Protein AF-A0A7Y5R9Z8-F1 (afdb_monomer_lite)

Secondary structure (DSSP, 8-state):
-HHHHHHHHHHHHHHHTTT-HHHHHHHHHH-HHHHHHHHHH---SSHHHHHHH-S-HHHHHHHHHHHHHHHHHHHHHSSTTSSTTSSS--

Foldseek 3Di:
DVVVVVVVQLVVLCVVVVNPNLLSLLCVPVNNVLSVVLVPVDDDPDSVSSLVPRPDPVSSVRSVVVVVVVVVCCVVPVVVVPPPPPPPDD

Sequence (90 aa):
TSLRLGTIYLRQTIDRFGGQVEYALAAYNAGDTPVRQWMSTNDYRDMAEFVESIPYTETREYVQAILRNREMYRAIYGTGQRTSSVSAAK

Structure (mmCIF, N/CA/C/O backbone):
data_AF-A0A7Y5R9Z8-F1
#
_entry.id   AF-A0A7Y5R9Z8-F1
#
loop_
_atom_site.group_PDB
_atom_site.id
_atom_site.type_symbol
_atom_site.label_atom_id
_atom_site.label_alt_id
_atom_site.label_comp_id
_atom_site.label_asym_id
_atom_site.label_entity_id
_atom_site.label_seq_id
_atom_site.pdbx_PDB_ins_code
_atom_site.Cartn_x
_atom_site.Cartn_y
_atom_site.Cartn_z
_atom_site.occupancy
_atom_site.B_iso_or_equiv
_atom_site.auth_seq_id
_atom_site.auth_comp_id
_atom_site.auth_asym_id
_atom_site.auth_atom_id
_atom_site.pdbx_PDB_model_num
ATOM 1 N N . THR A 1 1 ? -11.833 18.061 4.811 1.00 73.00 1 THR A N 1
ATOM 2 C CA . THR A 1 1 ? -11.972 17.668 3.389 1.00 73.00 1 THR A CA 1
ATOM 3 C C . THR A 1 1 ? -10.989 16.581 2.975 1.00 73.00 1 THR A C 1
ATOM 5 O O . THR A 1 1 ? -11.444 15.574 2.448 1.00 73.00 1 THR A O 1
ATOM 8 N N . SER A 1 2 ? -9.689 16.702 3.281 1.00 89.31 2 SER A N 1
ATOM 9 C CA . SER A 1 2 ? -8.651 15.735 2.868 1.00 89.31 2 SER A CA 1
ATOM 10 C C . SER A 1 2 ? -8.878 14.299 3.359 1.00 89.31 2 SER A C 1
ATOM 12 O O . SER A 1 2 ? -8.767 13.373 2.566 1.00 89.31 2 SER A O 1
ATOM 14 N N . LEU A 1 3 ? -9.291 14.103 4.621 1.00 90.31 3 LEU A N 1
ATOM 15 C CA . LEU A 1 3 ? -9.562 12.762 5.163 1.00 90.31 3 LEU A CA 1
ATOM 16 C C . LEU A 1 3 ? -10.687 12.040 4.407 1.00 90.31 3 LEU A C 1
ATOM 18 O O . LEU A 1 3 ? -10.538 10.879 4.053 1.00 90.31 3 LEU A O 1
ATOM 22 N N . ARG A 1 4 ? -11.796 12.735 4.116 1.00 93.00 4 ARG A N 1
ATOM 23 C CA . ARG A 1 4 ? -12.944 12.156 3.400 1.00 93.00 4 ARG A CA 1
ATOM 24 C C . ARG A 1 4 ? -12.584 11.759 1.970 1.00 93.00 4 ARG A C 1
ATOM 26 O O . ARG A 1 4 ? -13.004 10.710 1.506 1.00 93.00 4 ARG A O 1
ATOM 33 N N . LEU A 1 5 ? -11.831 12.601 1.265 1.00 93.75 5 LEU A N 1
ATOM 34 C CA . LEU A 1 5 ? -11.379 12.275 -0.089 1.00 93.75 5 LEU A CA 1
ATOM 35 C C . LEU A 1 5 ? -10.378 11.116 -0.071 1.00 93.75 5 LEU A C 1
ATOM 37 O O . LEU A 1 5 ? -10.507 10.200 -0.875 1.00 93.75 5 LEU A O 1
ATOM 41 N N . GLY A 1 6 ? -9.453 11.110 0.893 1.00 90.12 6 GLY A N 1
ATOM 42 C CA . GLY A 1 6 ? -8.501 10.018 1.081 1.00 90.12 6 GLY A CA 1
ATOM 43 C C . GLY A 1 6 ? -9.184 8.679 1.366 1.00 90.12 6 GLY A C 1
ATOM 44 O O . GLY A 1 6 ? -8.829 7.677 0.755 1.00 90.12 6 GLY A O 1
ATOM 45 N N . THR A 1 7 ? -10.208 8.645 2.225 1.00 93.06 7 THR A N 1
ATOM 46 C CA . THR A 1 7 ? -10.940 7.401 2.517 1.00 93.06 7 THR A CA 1
ATOM 47 C C . THR A 1 7 ? -11.782 6.919 1.340 1.00 93.06 7 THR A C 1
ATOM 49 O O . THR A 1 7 ? -11.869 5.712 1.121 1.00 93.06 7 THR A O 1
ATOM 52 N N . ILE A 1 8 ? -12.368 7.833 0.558 1.00 95.00 8 ILE A N 1
ATOM 53 C CA . ILE A 1 8 ? -13.068 7.486 -0.687 1.00 95.00 8 ILE A CA 1
ATOM 54 C C . ILE A 1 8 ? -12.089 6.867 -1.683 1.00 95.00 8 ILE A C 1
ATOM 56 O O . ILE A 1 8 ? -12.362 5.792 -2.210 1.00 95.00 8 ILE A O 1
ATOM 60 N N . TYR A 1 9 ? -10.945 7.514 -1.910 1.00 93.50 9 TYR A N 1
ATOM 61 C CA . TYR A 1 9 ? -9.949 7.011 -2.847 1.00 93.50 9 TYR A CA 1
ATOM 62 C C . TYR A 1 9 ? -9.395 5.654 -2.397 1.00 93.50 9 TYR A C 1
ATOM 64 O O . TYR A 1 9 ? -9.373 4.713 -3.181 1.00 93.50 9 TYR A O 1
ATOM 72 N N . LEU A 1 10 ? -9.067 5.500 -1.110 1.00 93.25 10 LEU A N 1
ATOM 73 C CA . LEU A 1 10 ? -8.632 4.221 -0.548 1.00 93.25 10 LEU A CA 1
ATOM 74 C C . LEU A 1 10 ? -9.672 3.111 -0.759 1.00 93.25 10 LEU A C 1
ATOM 76 O O . LEU A 1 10 ? -9.310 2.013 -1.175 1.00 93.25 10 LEU A O 1
ATOM 80 N N . ARG A 1 11 ? -10.960 3.389 -0.507 1.00 96.06 11 ARG A N 1
ATOM 81 C CA . ARG A 1 11 ? -12.045 2.427 -0.757 1.00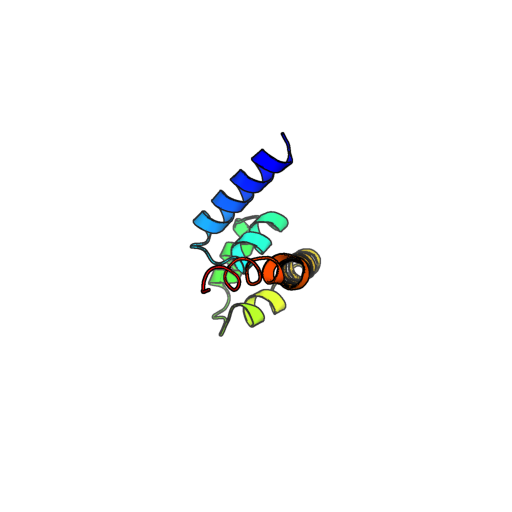 96.06 11 ARG A CA 1
ATOM 82 C C . ARG A 1 11 ? -12.084 2.013 -2.227 1.00 96.06 11 ARG A C 1
ATOM 84 O O . ARG A 1 11 ? -12.087 0.823 -2.508 1.00 96.06 11 ARG A O 1
ATOM 91 N N . GLN A 1 12 ? -12.060 2.980 -3.142 1.00 96.69 12 GLN A N 1
ATOM 92 C CA . GLN A 1 12 ? -12.075 2.712 -4.581 1.00 96.69 12 GLN A CA 1
ATOM 93 C C . GLN A 1 12 ? -10.878 1.866 -5.023 1.00 96.69 12 GLN A C 1
ATOM 95 O O . GLN A 1 12 ? -11.031 0.978 -5.858 1.00 96.69 12 GLN A O 1
ATOM 100 N N . THR A 1 13 ? -9.693 2.117 -4.464 1.00 95.75 13 THR A N 1
ATOM 101 C CA . THR A 1 13 ? -8.495 1.323 -4.755 1.00 95.75 13 THR A CA 1
ATOM 102 C C . THR A 1 13 ? -8.635 -0.101 -4.217 1.00 95.75 13 THR A C 1
ATOM 104 O O . THR A 1 13 ? -8.347 -1.046 -4.943 1.00 95.75 13 THR A O 1
ATOM 107 N N . ILE A 1 14 ? -9.150 -0.290 -2.999 1.00 97.50 14 ILE A N 1
ATOM 108 C CA . ILE A 1 14 ? -9.433 -1.630 -2.453 1.00 97.50 14 ILE A CA 1
ATOM 109 C C . ILE A 1 14 ? -10.404 -2.398 -3.356 1.00 97.50 14 ILE A C 1
ATOM 111 O O . ILE A 1 14 ? -10.140 -3.550 -3.701 1.00 97.50 14 ILE A O 1
ATOM 115 N N . ASP A 1 15 ? -11.489 -1.754 -3.784 1.00 97.50 15 ASP A N 1
ATOM 116 C CA . ASP A 1 15 ? -12.491 -2.377 -4.650 1.00 97.50 15 ASP A CA 1
ATOM 117 C C . ASP A 1 15 ? -11.888 -2.744 -6.021 1.00 97.50 15 ASP A C 1
ATOM 119 O O . ASP A 1 15 ? -12.124 -3.835 -6.542 1.00 97.50 15 ASP A O 1
ATOM 123 N N . ARG A 1 16 ? -11.024 -1.882 -6.579 1.00 96.56 16 ARG A N 1
ATOM 124 C CA . ARG A 1 16 ? -10.316 -2.115 -7.852 1.00 96.56 16 ARG A CA 1
ATOM 125 C C . ARG A 1 16 ? -9.409 -3.348 -7.825 1.00 96.56 16 ARG A C 1
ATOM 127 O O . ARG A 1 16 ? -9.235 -3.992 -8.860 1.00 96.56 16 ARG A O 1
ATOM 134 N N . PHE A 1 17 ? -8.833 -3.659 -6.668 1.00 96.81 17 PHE A N 1
ATOM 135 C CA . PHE A 1 17 ? -7.977 -4.828 -6.453 1.00 96.81 17 PHE A CA 1
ATOM 136 C C . PHE A 1 17 ? -8.730 -6.003 -5.804 1.00 96.81 17 PHE A C 1
ATOM 138 O O . PHE A 1 17 ? -8.121 -6.888 -5.207 1.00 96.81 17 PHE A O 1
ATOM 145 N N . GLY A 1 18 ? -10.063 -6.040 -5.929 1.00 96.31 18 GLY A N 1
ATOM 146 C CA . GLY A 1 18 ? -10.879 -7.188 -5.522 1.00 96.31 18 GLY A CA 1
ATOM 147 C C . GLY A 1 18 ? -10.904 -7.432 -4.013 1.00 96.31 18 GLY A C 1
ATOM 148 O O . GLY A 1 18 ? -11.076 -8.565 -3.576 1.00 96.31 18 GLY A O 1
ATOM 149 N N . GLY A 1 19 ? -10.694 -6.388 -3.208 1.00 96.31 19 GLY A N 1
ATOM 150 C CA . GLY A 1 19 ? -10.654 -6.487 -1.750 1.00 96.31 19 GLY A CA 1
ATOM 151 C C . GLY A 1 19 ? -9.303 -6.915 -1.171 1.00 96.31 19 GLY A C 1
ATOM 152 O O . GLY A 1 19 ? -9.163 -6.925 0.052 1.00 96.31 19 GLY A O 1
ATOM 153 N N . GLN A 1 20 ? -8.305 -7.216 -2.009 1.00 96.62 20 GLN A N 1
ATOM 154 C CA . GLN A 1 20 ? -6.950 -7.542 -1.560 1.00 96.62 20 GLN A CA 1
ATOM 155 C C . GLN A 1 20 ? -6.224 -6.264 -1.131 1.00 96.62 20 GLN A C 1
ATOM 157 O O . GLN A 1 20 ? -5.819 -5.434 -1.951 1.00 96.62 20 GLN A O 1
ATOM 162 N N . VAL A 1 21 ? -6.102 -6.079 0.183 1.00 97.31 21 VAL A N 1
ATOM 163 C CA . VAL A 1 21 ? -5.631 -4.824 0.780 1.00 97.31 21 VAL A CA 1
ATOM 164 C C . VAL A 1 21 ? -4.159 -4.577 0.458 1.00 97.31 21 VAL A C 1
ATOM 166 O O . VAL A 1 21 ? -3.773 -3.436 0.235 1.00 97.31 21 VAL A O 1
ATOM 169 N N . GLU A 1 22 ? -3.343 -5.619 0.374 1.00 98.19 22 GLU A N 1
ATOM 170 C CA . GLU A 1 22 ? -1.912 -5.551 0.086 1.00 98.19 22 GLU A CA 1
ATOM 171 C C . GLU A 1 22 ? -1.653 -4.971 -1.309 1.00 98.19 22 GLU A C 1
ATOM 173 O O . GLU A 1 22 ? -0.888 -4.015 -1.448 1.00 98.19 22 GLU A O 1
ATOM 178 N N . TYR A 1 23 ? -2.365 -5.467 -2.328 1.00 98.12 23 TYR A N 1
ATOM 179 C CA . TYR A 1 23 ? -2.313 -4.902 -3.678 1.00 98.12 23 TYR A CA 1
ATOM 180 C C . TYR A 1 23 ? -2.817 -3.461 -3.711 1.00 98.12 23 TYR A C 1
ATOM 182 O O . TYR A 1 23 ? -2.201 -2.602 -4.341 1.00 98.12 23 TYR A O 1
ATOM 190 N N . ALA A 1 24 ? -3.906 -3.171 -2.998 1.00 98.25 24 ALA A N 1
ATOM 191 C CA . ALA A 1 24 ? -4.470 -1.831 -2.949 1.00 98.25 24 ALA A CA 1
ATOM 192 C C . ALA A 1 24 ? -3.520 -0.813 -2.297 1.00 98.25 24 ALA A C 1
ATOM 194 O O . ALA A 1 24 ? -3.368 0.295 -2.808 1.00 98.25 24 ALA A O 1
ATOM 195 N N . LEU A 1 25 ? -2.858 -1.175 -1.195 1.00 98.19 25 LEU A N 1
ATOM 196 C CA . LEU A 1 25 ? -1.873 -0.322 -0.527 1.00 98.19 25 LEU A CA 1
ATOM 197 C C . LEU A 1 25 ? -0.631 -0.118 -1.396 1.00 98.19 25 LEU A C 1
ATOM 199 O O . LEU A 1 25 ? -0.151 1.010 -1.509 1.00 98.19 25 LEU A O 1
ATOM 203 N N . ALA A 1 26 ? -0.151 -1.179 -2.050 1.00 98.38 26 ALA A N 1
ATOM 204 C CA . ALA A 1 26 ? 0.951 -1.074 -2.998 1.00 98.38 26 ALA A CA 1
ATOM 205 C C . ALA A 1 26 ? 0.592 -0.116 -4.145 1.00 98.38 26 ALA A C 1
ATOM 207 O O . ALA A 1 26 ? 1.381 0.761 -4.477 1.00 98.38 26 ALA A O 1
ATOM 208 N N . ALA A 1 27 ? -0.623 -0.212 -4.695 1.00 98.12 27 ALA A N 1
ATOM 209 C CA . ALA A 1 27 ? -1.070 0.630 -5.804 1.00 98.12 27 ALA A CA 1
ATOM 210 C C . ALA A 1 27 ? -1.353 2.072 -5.374 1.00 98.12 27 ALA A C 1
ATOM 212 O O . ALA A 1 27 ? -1.148 3.003 -6.149 1.00 98.12 27 ALA A O 1
ATOM 213 N N . TYR A 1 28 ? -1.776 2.281 -4.127 1.00 96.00 28 TYR A N 1
ATOM 214 C CA . TYR A 1 28 ? -1.924 3.617 -3.561 1.00 96.00 28 TYR A CA 1
ATOM 215 C C . TYR A 1 28 ? -0.583 4.370 -3.530 1.00 96.00 28 TYR A C 1
ATOM 217 O O . TYR A 1 28 ? -0.565 5.578 -3.757 1.00 96.00 28 TYR A O 1
ATOM 225 N N . ASN A 1 29 ? 0.528 3.671 -3.264 1.00 97.62 29 ASN A N 1
ATOM 226 C CA . ASN A 1 29 ? 1.866 4.264 -3.184 1.00 97.62 29 ASN A CA 1
ATOM 227 C C . ASN A 1 29 ? 2.625 4.256 -4.526 1.00 97.62 29 ASN A C 1
ATOM 229 O O . ASN A 1 29 ? 3.148 5.291 -4.923 1.00 97.62 29 ASN A O 1
ATOM 233 N N . ALA A 1 30 ? 2.660 3.126 -5.237 1.00 97.88 30 ALA A N 1
ATOM 234 C CA . ALA A 1 30 ? 3.432 2.946 -6.473 1.00 97.88 30 ALA A CA 1
ATOM 235 C C . ALA A 1 30 ? 2.624 3.167 -7.765 1.00 97.88 30 ALA A C 1
ATOM 237 O O . ALA A 1 30 ? 3.203 3.265 -8.847 1.00 97.88 30 ALA A O 1
ATOM 238 N N . GLY A 1 31 ? 1.294 3.231 -7.677 1.00 97.19 31 GLY A N 1
ATOM 239 C CA . GLY A 1 31 ? 0.389 3.256 -8.826 1.00 97.19 31 GLY A CA 1
ATOM 240 C C . GLY A 1 31 ? -0.010 1.864 -9.333 1.00 97.19 31 GLY A C 1
ATOM 241 O O . GLY A 1 31 ? 0.635 0.853 -9.061 1.00 97.19 31 GLY A O 1
ATOM 242 N N . ASP A 1 32 ? -1.097 1.808 -10.105 1.00 97.62 32 ASP A N 1
ATOM 243 C CA . ASP A 1 32 ? -1.688 0.552 -10.587 1.00 97.62 32 ASP A CA 1
ATOM 244 C C . ASP A 1 32 ? -0.796 -0.227 -11.556 1.00 97.62 32 ASP A C 1
ATOM 246 O O . ASP A 1 32 ? -0.743 -1.453 -11.492 1.00 97.62 32 ASP A O 1
ATOM 250 N N . THR A 1 33 ? -0.138 0.470 -12.485 1.00 97.75 33 THR A N 1
ATOM 251 C CA . THR A 1 33 ? 0.648 -0.150 -13.560 1.00 97.75 33 THR A CA 1
ATOM 252 C C . THR A 1 33 ? 1.747 -1.076 -13.028 1.00 97.75 33 THR A C 1
ATOM 254 O O . THR A 1 33 ? 1.739 -2.249 -13.410 1.00 97.75 33 THR A O 1
ATOM 257 N N . PRO A 1 34 ? 2.655 -0.629 -12.135 1.00 97.81 34 PRO A N 1
ATOM 258 C CA . PRO A 1 34 ? 3.683 -1.517 -11.598 1.00 97.81 34 PRO A CA 1
ATOM 259 C C . PRO A 1 34 ? 3.088 -2.668 -10.779 1.00 97.81 34 PRO A C 1
ATOM 261 O O . PRO A 1 34 ? 3.525 -3.803 -10.933 1.00 97.81 34 PRO A O 1
ATOM 264 N N . VAL A 1 35 ? 2.040 -2.430 -9.982 1.00 97.94 35 VAL A N 1
ATOM 265 C CA . VAL A 1 35 ? 1.413 -3.497 -9.183 1.00 97.94 35 VAL A CA 1
ATOM 266 C C . VAL A 1 35 ? 0.800 -4.577 -10.066 1.00 97.94 35 VAL A C 1
ATOM 268 O O . VAL A 1 35 ? 1.019 -5.759 -9.818 1.00 97.94 35 VAL A O 1
ATOM 271 N N . ARG A 1 36 ? 0.095 -4.197 -11.137 1.00 97.25 36 ARG A N 1
ATOM 272 C CA . ARG A 1 36 ? -0.448 -5.156 -12.112 1.00 97.25 36 ARG A CA 1
ATOM 273 C C . ARG A 1 36 ? 0.653 -5.963 -12.792 1.00 97.25 36 ARG A C 1
ATOM 275 O O . ARG A 1 36 ? 0.466 -7.155 -13.008 1.00 97.25 36 ARG A O 1
ATOM 282 N N . GLN A 1 37 ? 1.793 -5.340 -13.085 1.00 97.81 37 GLN A N 1
ATOM 283 C CA . GLN A 1 37 ? 2.953 -6.046 -13.618 1.00 97.81 37 GLN A CA 1
ATOM 284 C C . GLN A 1 37 ? 3.517 -7.053 -12.605 1.00 97.81 37 GLN A C 1
ATOM 286 O O . GLN A 1 37 ? 3.812 -8.187 -12.976 1.00 97.81 37 GLN A O 1
ATOM 291 N N . TRP A 1 38 ? 3.650 -6.686 -11.328 1.00 97.19 38 TRP A N 1
ATOM 292 C CA . TRP A 1 38 ? 4.140 -7.603 -10.292 1.00 97.19 38 TRP A CA 1
ATOM 293 C C . TRP A 1 38 ? 3.188 -8.786 -10.105 1.00 97.19 38 TRP A C 1
ATOM 295 O O . TRP A 1 38 ? 3.635 -9.928 -10.111 1.00 97.19 38 TRP A O 1
ATOM 305 N N . MET A 1 39 ? 1.877 -8.524 -10.071 1.00 95.62 39 MET A N 1
ATOM 306 C CA . MET A 1 39 ? 0.836 -9.557 -10.011 1.00 95.62 39 MET A CA 1
ATOM 307 C C . MET A 1 39 ? 0.922 -10.567 -11.162 1.00 95.62 39 MET A C 1
ATOM 309 O O . MET A 1 39 ? 0.629 -11.736 -10.955 1.00 95.62 39 MET A O 1
ATOM 313 N N . SER A 1 40 ? 1.294 -10.136 -12.373 1.00 95.00 40 SER A N 1
ATOM 314 C CA . SER A 1 40 ? 1.390 -11.033 -13.532 1.00 95.00 40 SER A CA 1
ATOM 315 C C . SER A 1 40 ? 2.735 -11.746 -13.662 1.00 95.00 40 SER A C 1
ATOM 317 O O . SER A 1 40 ? 2.844 -12.692 -14.434 1.00 95.00 40 SER A O 1
ATOM 319 N N . THR A 1 41 ? 3.779 -11.252 -12.992 1.00 90.94 41 THR A N 1
ATOM 320 C CA . THR A 1 41 ? 5.158 -11.729 -13.196 1.00 90.94 41 THR A CA 1
ATOM 321 C C . THR A 1 41 ? 5.479 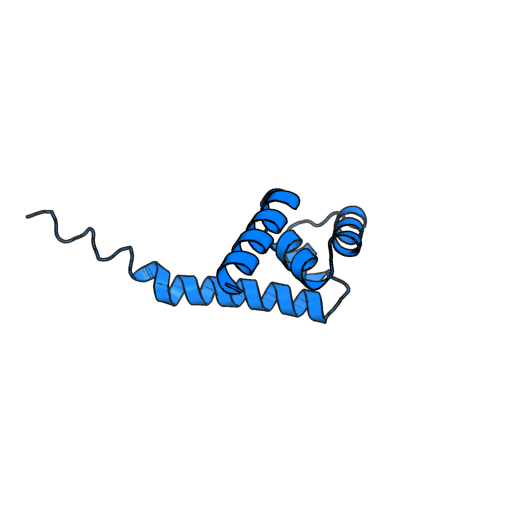-12.965 -12.359 1.00 90.94 41 THR A C 1
ATOM 323 O O . THR A 1 41 ? 6.368 -13.726 -12.730 1.00 90.94 41 THR A O 1
ATOM 326 N N . ASN A 1 42 ? 4.779 -13.178 -11.244 1.00 87.94 42 ASN A N 1
ATOM 327 C CA . ASN A 1 42 ? 5.090 -14.261 -10.323 1.00 87.94 42 ASN A CA 1
ATOM 328 C C . ASN A 1 42 ? 3.819 -14.917 -9.780 1.00 87.94 42 ASN A C 1
ATOM 330 O O . ASN A 1 42 ? 2.830 -14.236 -9.513 1.00 87.94 42 ASN A O 1
ATOM 334 N N . ASP A 1 43 ? 3.877 -16.232 -9.578 1.00 93.06 43 ASP A N 1
ATOM 335 C CA . ASP A 1 43 ? 2.847 -16.970 -8.852 1.00 93.06 43 ASP A CA 1
ATOM 336 C C . ASP A 1 43 ? 3.214 -16.973 -7.364 1.00 93.06 43 ASP A C 1
ATOM 338 O O . ASP A 1 43 ? 4.099 -17.708 -6.920 1.00 93.06 43 ASP A O 1
ATOM 342 N N . TYR A 1 44 ? 2.617 -16.050 -6.610 1.00 95.31 44 TYR A N 1
ATOM 343 C CA . TYR A 1 44 ? 2.866 -15.909 -5.177 1.00 95.31 44 TYR A CA 1
ATOM 344 C C . TYR A 1 44 ? 2.034 -16.928 -4.398 1.00 95.31 44 TYR A C 1
ATOM 346 O O . TYR A 1 44 ? 0.821 -17.020 -4.577 1.00 95.31 44 TYR A O 1
ATOM 354 N N . ARG A 1 45 ? 2.667 -17.638 -3.464 1.00 95.56 45 ARG A N 1
ATOM 355 C CA . ARG A 1 45 ? 2.014 -18.609 -2.576 1.00 95.56 45 ARG A CA 1
ATOM 356 C C . ARG A 1 45 ? 0.993 -17.942 -1.659 1.00 95.56 45 ARG A C 1
ATOM 358 O O . ARG A 1 45 ? -0.035 -18.539 -1.34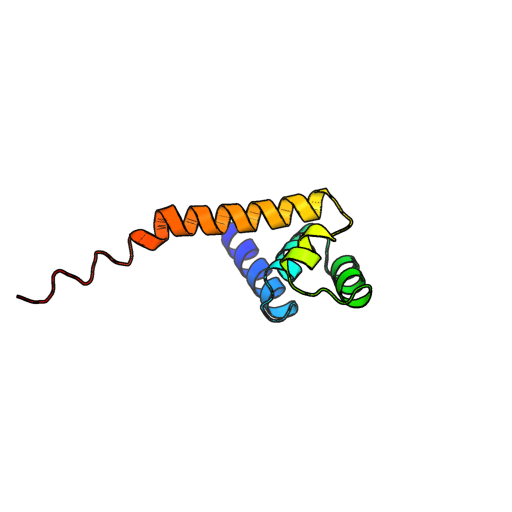9 1.00 95.56 45 ARG A O 1
ATOM 365 N N . ASP A 1 46 ? 1.286 -16.723 -1.208 1.00 96.44 46 ASP A N 1
ATOM 366 C CA . ASP A 1 46 ? 0.409 -15.906 -0.373 1.00 96.44 46 ASP A CA 1
ATOM 367 C C . ASP A 1 46 ? 0.724 -14.401 -0.507 1.00 96.44 46 ASP A C 1
ATOM 369 O O . ASP A 1 46 ? 1.651 -13.981 -1.206 1.00 96.44 46 ASP A O 1
ATOM 373 N N . MET A 1 47 ? -0.073 -13.559 0.162 1.00 96.44 47 MET A N 1
ATOM 374 C CA . MET A 1 47 ? 0.122 -12.105 0.134 1.00 96.44 47 MET A CA 1
ATOM 375 C C . MET A 1 47 ? 1.364 -11.642 0.901 1.00 96.44 47 MET A C 1
ATOM 377 O O . MET A 1 47 ? 1.896 -10.581 0.582 1.00 96.44 47 MET A O 1
ATOM 381 N N . ALA A 1 48 ? 1.853 -12.403 1.885 1.00 97.00 48 ALA A N 1
ATOM 382 C CA . ALA A 1 48 ? 3.080 -12.040 2.589 1.00 97.00 48 ALA A CA 1
ATOM 383 C C . ALA A 1 48 ? 4.287 -12.178 1.651 1.00 97.00 48 ALA A C 1
ATOM 385 O O . ALA A 1 48 ? 5.114 -11.272 1.576 1.00 97.00 48 ALA A O 1
ATOM 386 N N . GLU A 1 49 ? 4.338 -13.253 0.863 1.00 97.62 49 GLU A N 1
ATOM 387 C CA . GLU A 1 49 ? 5.349 -13.437 -0.176 1.00 97.62 49 GLU A CA 1
ATOM 388 C C . GLU A 1 49 ? 5.267 -12.351 -1.252 1.00 97.62 49 GLU A C 1
ATOM 390 O O . GLU A 1 49 ? 6.306 -11.825 -1.659 1.00 97.62 49 GLU A O 1
ATOM 395 N N . PHE A 1 50 ? 4.058 -11.960 -1.676 1.00 97.94 50 PHE A N 1
ATOM 396 C CA . PHE A 1 50 ? 3.889 -10.811 -2.569 1.00 97.94 50 PHE A CA 1
ATOM 397 C C . PHE A 1 50 ? 4.515 -9.543 -1.976 1.00 97.94 50 PHE A C 1
ATOM 399 O O . PHE A 1 50 ? 5.325 -8.904 -2.646 1.00 97.94 50 PHE A O 1
ATOM 406 N N . VAL A 1 51 ? 4.172 -9.194 -0.729 1.00 98.25 51 VAL A N 1
ATOM 407 C CA . VAL A 1 51 ? 4.662 -7.974 -0.071 1.00 98.25 51 VAL A CA 1
ATOM 408 C C . VAL A 1 51 ? 6.185 -7.972 0.015 1.00 98.25 51 VAL A C 1
ATOM 410 O O . VAL A 1 51 ? 6.805 -6.996 -0.404 1.00 98.25 51 VAL A O 1
ATOM 413 N N . GLU A 1 52 ? 6.808 -9.060 0.471 1.00 98.06 52 GLU A N 1
ATOM 414 C CA . GLU A 1 52 ? 8.275 -9.158 0.534 1.00 98.06 52 GLU A CA 1
ATOM 415 C C . GLU A 1 52 ? 8.931 -9.058 -0.854 1.00 98.06 52 GLU A C 1
ATOM 417 O O . GLU A 1 52 ? 10.022 -8.499 -1.005 1.00 98.06 52 GLU A O 1
ATOM 422 N N . SER A 1 53 ? 8.236 -9.509 -1.896 1.00 97.69 53 SER A N 1
ATOM 423 C CA . SER A 1 53 ? 8.726 -9.490 -3.275 1.00 97.69 53 SER A CA 1
ATOM 424 C C . SER A 1 53 ? 8.552 -8.146 -3.996 1.00 97.69 53 SER A C 1
ATOM 426 O O . SER A 1 53 ? 9.046 -8.012 -5.116 1.00 97.69 53 SER A O 1
ATOM 428 N N . ILE A 1 54 ? 7.888 -7.143 -3.400 1.00 98.38 54 ILE A N 1
ATOM 429 C CA . ILE A 1 54 ? 7.681 -5.819 -4.021 1.00 98.38 54 ILE A CA 1
ATOM 430 C C . ILE A 1 54 ? 9.040 -5.178 -4.362 1.00 98.38 54 ILE A C 1
ATOM 432 O O . ILE A 1 54 ? 9.800 -4.871 -3.446 1.00 98.38 54 ILE A O 1
ATOM 436 N N . PRO A 1 55 ? 9.368 -4.906 -5.640 1.00 98.06 55 PRO A N 1
ATOM 437 C CA . PRO A 1 55 ? 10.698 -4.424 -6.028 1.00 98.06 55 PRO A CA 1
ATOM 438 C C . PRO A 1 55 ? 11.054 -3.041 -5.478 1.00 98.06 55 PRO A C 1
ATOM 440 O O . PRO A 1 55 ? 12.222 -2.745 -5.233 1.00 98.06 55 PRO A O 1
ATOM 443 N N . TYR A 1 56 ? 10.054 -2.180 -5.299 1.00 98.44 56 TYR A N 1
ATOM 444 C CA . TYR A 1 56 ? 10.259 -0.838 -4.770 1.00 98.44 56 TYR A CA 1
ATOM 445 C C . TYR A 1 56 ? 10.337 -0.905 -3.249 1.00 98.44 56 TYR A C 1
ATOM 447 O O . TYR A 1 56 ? 9.327 -1.119 -2.581 1.00 98.44 56 TYR A O 1
ATOM 455 N N . THR A 1 57 ? 11.538 -0.711 -2.697 1.00 98.62 57 THR A N 1
ATOM 456 C CA . THR A 1 57 ? 11.770 -0.778 -1.246 1.00 98.62 57 THR A CA 1
ATOM 457 C C . THR A 1 57 ? 10.854 0.163 -0.470 1.00 98.62 57 THR A C 1
ATOM 459 O O . THR A 1 57 ? 10.241 -0.272 0.498 1.00 98.62 57 THR A O 1
ATOM 462 N N . GLU A 1 58 ? 10.673 1.400 -0.941 1.00 98.62 58 GLU A N 1
ATOM 463 C CA . GLU A 1 58 ? 9.746 2.360 -0.327 1.00 98.62 58 GLU A CA 1
ATOM 464 C C . GLU A 1 58 ? 8.315 1.805 -0.259 1.00 98.62 58 GLU A C 1
ATOM 466 O O . GLU A 1 58 ? 7.675 1.841 0.790 1.00 98.62 58 GLU A O 1
ATOM 471 N N . THR A 1 59 ? 7.820 1.229 -1.357 1.00 98.75 59 THR A N 1
ATOM 472 C CA . THR A 1 59 ? 6.474 0.648 -1.419 1.00 98.75 59 THR A CA 1
ATOM 473 C C . THR A 1 59 ? 6.342 -0.572 -0.513 1.00 98.75 59 THR A C 1
ATOM 475 O O . THR A 1 59 ? 5.333 -0.707 0.180 1.00 98.75 59 THR A O 1
ATOM 478 N N . ARG A 1 60 ? 7.360 -1.440 -0.466 1.00 98.81 60 ARG A N 1
ATOM 479 C CA . ARG A 1 60 ? 7.400 -2.585 0.454 1.00 98.81 60 ARG A CA 1
ATOM 480 C C . ARG A 1 60 ? 7.269 -2.115 1.902 1.00 98.81 60 ARG A C 1
ATOM 482 O O . ARG A 1 60 ? 6.382 -2.566 2.628 1.00 98.81 60 ARG A O 1
ATOM 489 N N . GLU A 1 61 ? 8.118 -1.177 2.311 1.00 98.75 61 GLU A N 1
ATOM 490 C CA . GLU A 1 61 ? 8.137 -0.637 3.671 1.00 98.75 61 GLU A CA 1
ATOM 491 C C . GLU A 1 61 ? 6.827 0.081 4.016 1.00 98.75 61 GLU A C 1
ATOM 493 O O . GLU A 1 61 ? 6.299 -0.098 5.117 1.00 98.75 61 GLU A O 1
ATOM 498 N N . TYR A 1 62 ? 6.258 0.827 3.064 1.00 98.62 62 TYR A N 1
ATOM 499 C CA . TYR A 1 62 ? 4.965 1.496 3.195 1.00 98.62 62 TYR A CA 1
ATOM 500 C C . TYR A 1 62 ? 3.832 0.507 3.494 1.00 98.62 62 TYR A C 1
ATOM 502 O O . TYR A 1 62 ? 3.090 0.682 4.467 1.00 98.62 62 TYR A O 1
ATOM 510 N N . VAL A 1 63 ? 3.711 -0.557 2.691 1.00 98.62 63 VAL A N 1
ATOM 511 C CA . VAL A 1 63 ? 2.669 -1.579 2.870 1.00 98.62 63 VAL A CA 1
ATOM 512 C C . VAL A 1 63 ? 2.824 -2.255 4.229 1.00 98.62 63 VAL A C 1
ATOM 514 O O . VAL A 1 63 ? 1.871 -2.302 5.011 1.00 98.62 63 VAL A O 1
ATOM 517 N N . GLN A 1 64 ? 4.035 -2.706 4.562 1.00 98.62 64 GLN A N 1
ATOM 518 C CA . GLN A 1 64 ? 4.304 -3.348 5.845 1.00 98.62 64 GLN A CA 1
ATOM 519 C C . GLN A 1 64 ? 4.003 -2.417 7.035 1.00 98.62 64 GLN A C 1
ATOM 521 O O . GLN A 1 64 ? 3.434 -2.857 8.037 1.00 98.62 64 GLN A O 1
ATOM 526 N N . ALA A 1 65 ? 4.350 -1.128 6.946 1.00 98.62 65 ALA A N 1
ATOM 527 C CA . ALA A 1 65 ? 4.085 -0.155 8.004 1.00 98.62 65 ALA A CA 1
ATOM 528 C C . ALA A 1 65 ? 2.583 0.026 8.252 1.00 98.62 65 ALA A C 1
ATOM 530 O O . ALA A 1 65 ? 2.149 0.016 9.404 1.00 98.62 65 ALA A O 1
ATOM 531 N N . ILE A 1 66 ? 1.774 0.130 7.196 1.00 98.06 66 ILE A N 1
ATOM 532 C CA . ILE A 1 66 ? 0.319 0.268 7.333 1.00 98.06 66 ILE A CA 1
ATOM 533 C C . ILE A 1 66 ? -0.308 -0.992 7.926 1.00 98.06 66 ILE A C 1
ATOM 535 O O . ILE A 1 66 ? -1.156 -0.879 8.811 1.00 98.06 66 ILE A O 1
ATOM 539 N 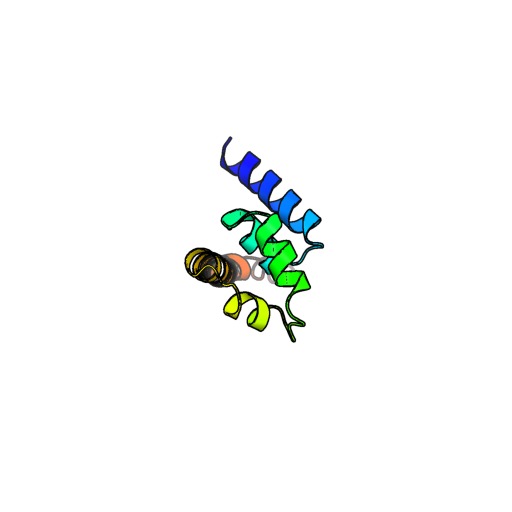N . LEU A 1 67 ? 0.108 -2.182 7.487 1.00 97.44 67 LEU A N 1
ATOM 540 C CA . LEU A 1 67 ? -0.418 -3.440 8.024 1.00 97.44 67 LEU A CA 1
ATOM 541 C C . LEU A 1 67 ? -0.081 -3.606 9.512 1.00 97.44 67 LEU A C 1
ATOM 543 O O . LEU A 1 67 ? -0.966 -3.944 10.301 1.00 97.44 67 LEU A O 1
ATOM 547 N N . ARG A 1 68 ? 1.154 -3.278 9.921 1.00 97.94 68 ARG A N 1
ATOM 548 C CA . ARG A 1 68 ? 1.549 -3.249 11.340 1.00 97.94 68 ARG A CA 1
ATOM 549 C C . ARG A 1 68 ? 0.720 -2.241 12.134 1.00 97.94 68 ARG A C 1
ATOM 551 O O . ARG A 1 68 ? 0.156 -2.588 13.170 1.00 97.94 68 ARG A O 1
ATOM 558 N N . ASN A 1 69 ? 0.594 -1.012 11.635 1.00 97.25 69 ASN A N 1
ATOM 559 C CA . ASN A 1 69 ? -0.174 0.037 12.303 1.00 97.25 69 ASN A CA 1
ATOM 560 C C . ASN A 1 69 ? -1.652 -0.338 12.435 1.00 97.25 69 ASN A C 1
ATOM 562 O O . ASN A 1 69 ? -2.254 -0.093 13.477 1.00 97.25 69 ASN A O 1
ATOM 566 N N . ARG A 1 70 ? -2.240 -0.968 11.412 1.00 95.06 70 ARG A N 1
ATOM 567 C CA . ARG A 1 70 ? -3.617 -1.471 11.453 1.00 95.06 70 ARG A CA 1
ATOM 568 C C . ARG A 1 70 ? -3.813 -2.426 12.623 1.00 95.06 70 ARG A C 1
ATOM 570 O O . ARG A 1 70 ? -4.793 -2.274 13.347 1.00 95.06 70 ARG A O 1
ATOM 577 N N . GLU A 1 71 ? -2.916 -3.388 12.812 1.00 95.00 71 GLU A N 1
ATOM 578 C CA . GLU A 1 71 ? -3.050 -4.345 13.910 1.00 95.00 71 GLU A CA 1
ATOM 579 C C . GLU A 1 71 ? -2.847 -3.678 15.276 1.00 95.00 71 GLU A C 1
ATOM 581 O O . GLU A 1 71 ? -3.648 -3.892 16.184 1.00 95.00 71 GLU A O 1
ATOM 586 N N . MET A 1 72 ? -1.885 -2.758 15.394 1.00 96.00 72 MET A N 1
ATOM 587 C CA . MET A 1 72 ? -1.711 -1.947 16.606 1.00 96.00 72 MET A CA 1
ATOM 588 C C . MET A 1 72 ? -2.974 -1.146 16.949 1.00 96.00 72 MET A C 1
ATOM 590 O O . MET A 1 72 ? -3.442 -1.167 18.087 1.00 96.00 72 MET A O 1
ATOM 594 N N . TYR A 1 73 ? -3.587 -0.487 15.963 1.00 94.81 73 TYR A N 1
ATOM 595 C CA . TYR A 1 73 ? -4.837 0.242 16.166 1.00 94.81 73 TYR A CA 1
ATOM 596 C C . TYR A 1 73 ? -5.999 -0.678 16.543 1.00 94.81 73 TYR A C 1
ATOM 598 O O . TYR A 1 73 ? -6.823 -0.307 17.380 1.00 94.81 73 TYR A O 1
ATOM 606 N N . ARG A 1 74 ? -6.070 -1.890 15.981 1.00 92.94 74 ARG A N 1
ATOM 607 C CA . ARG A 1 74 ? -7.068 -2.892 16.384 1.00 92.94 74 ARG A CA 1
ATOM 608 C C . ARG A 1 74 ? -6.841 -3.382 17.808 1.00 92.94 74 ARG A C 1
ATOM 610 O O . ARG A 1 74 ? -7.821 -3.590 18.512 1.00 92.94 74 ARG A O 1
ATOM 617 N N . ALA A 1 75 ? -5.600 -3.520 18.261 1.00 92.12 75 ALA A N 1
ATOM 618 C CA . ALA A 1 75 ? -5.310 -3.877 19.646 1.00 92.12 75 ALA A CA 1
ATOM 619 C C . ALA A 1 75 ? -5.740 -2.766 20.622 1.00 92.12 75 ALA A C 1
ATOM 621 O O . ALA A 1 75 ? -6.405 -3.041 21.622 1.00 92.12 75 ALA A O 1
ATOM 622 N N . ILE A 1 76 ? -5.425 -1.507 20.298 1.00 92.94 76 ILE A N 1
ATOM 623 C CA . ILE A 1 76 ? -5.738 -0.340 21.138 1.00 92.94 76 ILE A CA 1
ATOM 624 C C . ILE A 1 76 ? -7.249 -0.064 21.182 1.00 92.94 76 ILE A C 1
ATOM 626 O O . ILE A 1 76 ? -7.799 0.183 22.252 1.00 92.94 76 ILE A O 1
ATOM 630 N N . TYR A 1 77 ? -7.934 -0.113 20.035 1.00 91.88 77 TYR A N 1
ATOM 631 C CA . TYR A 1 77 ? -9.333 0.320 19.918 1.00 91.88 77 TYR A CA 1
ATOM 632 C C . TYR A 1 77 ? -10.346 -0.825 19.755 1.00 91.88 77 TYR A C 1
ATOM 634 O O . TYR A 1 77 ? -11.531 -0.646 20.031 1.00 91.88 77 TYR A O 1
ATOM 642 N N . GLY A 1 78 ? -9.919 -2.017 19.333 1.00 75.12 78 GLY A N 1
ATOM 643 C CA . GLY A 1 78 ? -10.791 -3.180 19.103 1.00 75.12 78 GLY A CA 1
ATOM 644 C C . GLY A 1 78 ? -11.153 -3.972 20.365 1.00 75.12 78 GLY A C 1
ATOM 645 O O . GLY A 1 78 ? -12.035 -4.831 20.326 1.00 75.12 78 GLY A O 1
ATOM 646 N N . THR A 1 79 ? -10.514 -3.685 21.499 1.00 62.09 79 THR A N 1
ATOM 647 C CA . THR A 1 79 ? -10.870 -4.230 22.822 1.00 62.09 79 THR A CA 1
ATOM 648 C C . THR A 1 79 ? -12.037 -3.472 23.470 1.00 62.09 79 THR A C 1
ATOM 650 O O . THR A 1 79 ? -12.821 -4.076 24.201 1.00 62.09 79 THR A O 1
ATOM 653 N N . GLY A 1 80 ? -12.244 -2.194 23.123 1.00 56.03 80 GLY A N 1
ATOM 654 C CA . GLY A 1 80 ? -13.318 -1.346 23.661 1.00 56.03 80 GLY A CA 1
ATOM 655 C C . GLY A 1 80 ? -14.739 -1.676 23.181 1.00 56.03 80 GLY A C 1
ATOM 656 O O . GLY A 1 80 ? -15.697 -1.126 23.709 1.00 56.03 80 GLY A O 1
ATOM 657 N N . GLN A 1 81 ? -14.901 -2.574 22.204 1.00 52.88 81 GLN A N 1
ATOM 658 C CA . GLN A 1 81 ? -16.214 -3.013 21.696 1.00 52.88 81 GLN A CA 1
ATOM 659 C C . GLN A 1 81 ? -16.737 -4.293 22.378 1.00 52.88 81 GLN A C 1
ATOM 661 O O . GLN A 1 81 ? -17.847 -4.727 22.092 1.00 52.88 81 GLN A O 1
ATOM 666 N N . ARG A 1 82 ? -15.951 -4.925 23.267 1.00 55.22 82 ARG A N 1
ATOM 667 C CA . ARG A 1 82 ? -16.326 -6.186 23.943 1.00 55.22 82 ARG A CA 1
ATOM 668 C C . ARG A 1 82 ? -16.805 -6.023 25.387 1.00 55.22 82 ARG A C 1
ATOM 670 O O . ARG A 1 82 ? -17.328 -6.976 25.953 1.00 55.22 82 ARG A O 1
ATOM 677 N N . THR A 1 83 ? -16.654 -4.848 25.992 1.00 50.34 83 THR A N 1
ATOM 678 C CA . THR A 1 83 ? -17.001 -4.615 27.406 1.00 50.34 83 THR A CA 1
ATOM 679 C C . THR A 1 83 ? -18.423 -4.084 27.618 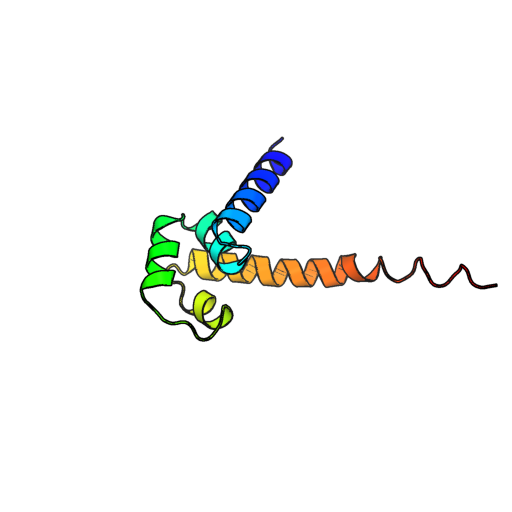1.00 50.34 83 THR A C 1
ATOM 681 O O . THR A 1 83 ? -18.915 -4.107 28.742 1.00 50.34 83 THR A O 1
ATOM 684 N N . SER A 1 84 ? -19.128 -3.669 26.561 1.00 52.28 84 SER A N 1
ATOM 685 C CA . SER A 1 84 ? -20.479 -3.091 26.657 1.00 52.28 84 SER A CA 1
ATOM 686 C C . SER A 1 84 ? -21.616 -4.122 26.736 1.00 52.28 84 SER A C 1
ATOM 688 O O . SER A 1 84 ? -22.750 -3.742 27.004 1.00 52.28 84 SER A O 1
ATOM 690 N N . SER A 1 85 ? -21.353 -5.415 26.507 1.00 52.34 85 SER A N 1
ATOM 691 C CA . SER A 1 85 ? -22.398 -6.451 26.403 1.00 52.34 85 SER A CA 1
ATOM 692 C C . SER A 1 85 ? -22.515 -7.388 27.614 1.00 52.34 85 SER A C 1
ATOM 694 O O . SER A 1 85 ? -23.307 -8.322 27.568 1.00 52.34 85 SER A O 1
ATOM 696 N N . VAL A 1 86 ? -21.769 -7.162 28.705 1.00 55.78 86 VAL A N 1
ATOM 697 C CA . VAL A 1 86 ? -21.769 -8.062 29.887 1.00 55.78 86 VAL A CA 1
ATOM 698 C C . VAL A 1 86 ? -22.569 -7.502 31.085 1.00 55.78 86 VAL A C 1
ATOM 700 O O . VAL A 1 86 ? -22.631 -8.127 32.133 1.00 55.78 86 VAL A O 1
ATOM 703 N N . SER A 1 87 ? -23.268 -6.366 30.950 1.00 49.34 87 SER A N 1
ATOM 704 C CA . SER A 1 87 ?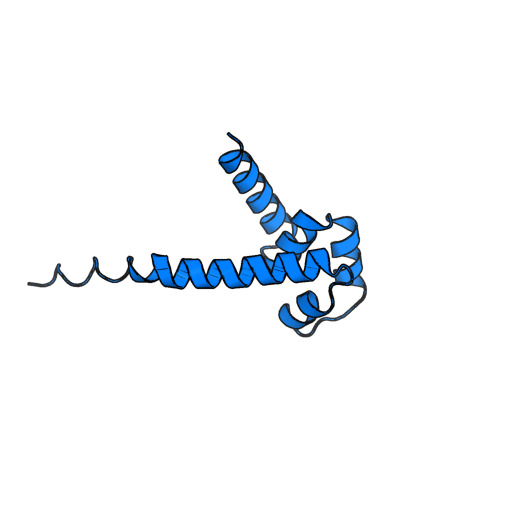 -24.050 -5.758 32.054 1.00 49.34 87 SER A CA 1
ATOM 705 C C . SER A 1 87 ? -25.579 -5.787 31.865 1.00 49.34 87 SER A C 1
ATOM 707 O O . SER A 1 87 ? -26.297 -5.099 32.581 1.00 49.34 87 SER A O 1
ATOM 709 N N . ALA A 1 88 ? -26.103 -6.595 30.937 1.00 47.75 88 ALA A N 1
ATOM 710 C CA . ALA A 1 88 ? -27.547 -6.697 30.668 1.00 47.75 88 ALA A CA 1
ATOM 711 C C . ALA A 1 88 ? -28.143 -8.087 30.971 1.00 47.75 88 ALA A C 1
ATOM 713 O O . ALA A 1 88 ? -29.104 -8.506 30.334 1.00 47.75 88 ALA A O 1
ATOM 714 N N . ALA A 1 89 ? -27.574 -8.807 31.938 1.00 46.22 89 ALA A N 1
ATOM 715 C CA . ALA A 1 89 ? -28.191 -9.999 32.510 1.00 46.22 89 ALA A CA 1
ATOM 716 C C . ALA A 1 89 ? -28.141 -9.881 34.035 1.00 46.22 89 ALA A C 1
ATOM 718 O O . ALA A 1 89 ? -27.186 -10.314 34.681 1.00 46.22 89 ALA A O 1
ATOM 719 N N . LYS A 1 90 ? -29.154 -9.218 34.589 1.00 42.00 90 LYS A N 1
ATOM 720 C CA . LYS A 1 90 ? -29.542 -9.335 35.988 1.00 42.00 90 LYS A CA 1
ATOM 721 C C . LYS A 1 90 ? -31.014 -9.708 36.029 1.00 42.00 90 LYS A C 1
ATOM 723 O O . LYS A 1 90 ? -31.751 -9.167 35.175 1.00 42.00 90 LYS A O 1
#

pLDDT: mean 89.82, std 15.53, range [42.0, 98.81]

Radius of gyration: 16.95 Å; chains: 1; bounding box: 41×36×50 Å